Protein AF-A0A919US37-F1 (afdb_monomer_lite)

pLDDT: mean 88.51, std 14.45, range [35.34, 97.5]

Radius of gyration: 12.62 Å; chains: 1; bounding box: 29×22×42 Å

Secondary structure (DSSP, 8-state):
----PPPPPPHHHHHHHHHHHHS--EE-TTSGGGG-S-HHHHHHHHHTTSEEEEEEEEETTTEEEEEE-HHHHHHHH--

Organism: NCBI:txid1070424

Structure (mmCIF, N/CA/C/O backbone):
data_AF-A0A919US37-F1
#
_entry.id   AF-A0A919US37-F1
#
loop_
_atom_site.group_PDB
_atom_site.id
_atom_site.type_symbol
_atom_site.label_atom_id
_atom_site.label_alt_id
_atom_site.label_comp_id
_atom_site.label_asym_id
_atom_site.label_entity_id
_atom_site.label_seq_id
_atom_site.pdbx_PDB_ins_code
_atom_site.Cartn_x
_atom_site.Cartn_y
_atom_site.Cartn_z
_atom_site.occupancy
_atom_site.B_iso_or_equiv
_atom_site.auth_seq_id
_atom_site.auth_comp_id
_atom_site.auth_asym_id
_atom_site.auth_atom_id
_atom_site.pdbx_PDB_model_num
ATOM 1 N N . MET A 1 1 ? 4.069 -4.643 28.604 1.00 35.34 1 MET A N 1
ATOM 2 C CA . MET A 1 1 ? 3.663 -5.182 27.289 1.00 35.34 1 MET A CA 1
ATOM 3 C C . MET A 1 1 ? 2.519 -4.316 26.789 1.00 35.34 1 MET A C 1
ATOM 5 O O . MET A 1 1 ? 1.409 -4.471 27.273 1.00 35.34 1 MET A O 1
ATOM 9 N N . SER A 1 2 ? 2.791 -3.318 25.946 1.00 37.28 2 SER A N 1
ATOM 10 C CA . SER A 1 2 ? 1.731 -2.439 25.438 1.00 37.28 2 SER A CA 1
ATOM 11 C C . SER A 1 2 ? 0.945 -3.187 24.371 1.00 37.28 2 SER A C 1
ATOM 13 O O . SER A 1 2 ? 1.460 -3.413 23.277 1.00 37.28 2 SER A O 1
ATOM 15 N N . SER A 1 3 ? -0.289 -3.577 24.692 1.00 40.50 3 SER A N 1
ATOM 16 C CA . SER A 1 3 ? -1.280 -3.987 23.702 1.00 40.50 3 SER A CA 1
ATOM 17 C C . SER A 1 3 ? -1.546 -2.785 22.795 1.00 40.50 3 SER A C 1
ATOM 19 O O . SER A 1 3 ? -2.333 -1.899 23.126 1.00 40.50 3 SER A O 1
ATOM 21 N N . SER A 1 4 ? -0.822 -2.696 21.682 1.00 48.81 4 SER A N 1
ATOM 22 C CA . SER A 1 4 ? -1.114 -1.704 20.654 1.00 48.81 4 SER A CA 1
ATOM 23 C C . SER A 1 4 ? -2.326 -2.208 19.894 1.00 48.81 4 SER A C 1
ATOM 25 O O . SER A 1 4 ? -2.189 -2.935 18.915 1.00 48.81 4 SER A O 1
ATOM 27 N N . THR A 1 5 ? -3.520 -1.871 20.378 1.00 50.94 5 THR A N 1
ATOM 28 C CA . THR A 1 5 ? -4.731 -1.957 19.564 1.00 50.94 5 THR A CA 1
ATOM 29 C C . THR A 1 5 ? -4.410 -1.299 18.218 1.00 50.94 5 THR A C 1
ATOM 31 O O . THR A 1 5 ? -3.879 -0.179 18.233 1.00 50.94 5 THR A O 1
ATOM 34 N N . PRO A 1 6 ? -4.636 -1.965 17.070 1.00 56.00 6 PRO A N 1
ATOM 35 C CA . PRO A 1 6 ? -4.329 -1.373 15.777 1.00 56.00 6 PRO A CA 1
ATOM 36 C C . PRO A 1 6 ? -5.067 -0.039 15.685 1.00 56.00 6 PRO A C 1
ATOM 38 O O . PRO A 1 6 ? -6.285 0.036 15.852 1.00 56.00 6 PRO A O 1
ATOM 41 N N . ARG A 1 7 ? -4.305 1.048 15.534 1.00 71.94 7 ARG A N 1
ATOM 42 C CA . ARG A 1 7 ? -4.855 2.404 15.509 1.00 71.94 7 ARG A CA 1
ATOM 43 C C . ARG A 1 7 ? -5.781 2.482 14.299 1.00 71.94 7 ARG A C 1
ATOM 45 O O . ARG A 1 7 ? -5.312 2.222 13.205 1.00 71.94 7 ARG A O 1
ATOM 52 N N . ARG A 1 8 ? -7.065 2.806 14.466 1.00 84.31 8 ARG A N 1
ATOM 53 C CA . ARG A 1 8 ? -7.992 2.921 13.325 1.00 84.31 8 ARG A CA 1
ATOM 54 C C . ARG A 1 8 ? -7.395 3.874 12.266 1.00 84.31 8 ARG A C 1
ATOM 56 O O . ARG A 1 8 ? -6.889 4.934 12.659 1.00 84.31 8 ARG A O 1
ATOM 63 N N . PRO A 1 9 ? -7.404 3.522 10.966 1.00 90.94 9 PRO A N 1
ATOM 64 C CA . PRO A 1 9 ? -6.888 4.402 9.924 1.00 90.94 9 PRO A CA 1
ATOM 65 C C . PRO A 1 9 ? -7.666 5.721 9.899 1.00 90.94 9 PRO A C 1
ATOM 67 O O . PRO A 1 9 ? -8.877 5.757 10.115 1.00 90.94 9 PRO A O 1
ATOM 70 N N . THR A 1 10 ? -6.976 6.824 9.611 1.00 92.62 10 THR A N 1
ATOM 71 C CA . THR A 1 10 ? -7.654 8.090 9.288 1.00 92.62 10 THR A CA 1
ATOM 72 C C . THR A 1 10 ? -8.434 7.951 7.973 1.00 92.62 10 THR A C 1
ATOM 74 O O . THR A 1 10 ? -8.094 7.084 7.168 1.00 92.62 10 THR A O 1
ATOM 77 N N . PRO A 1 11 ? -9.412 8.825 7.664 1.00 93.38 11 PRO A N 1
ATOM 78 C CA . PRO A 1 11 ? -10.149 8.746 6.397 1.00 93.38 11 PRO A CA 1
ATOM 79 C C . PRO A 1 11 ? -9.242 8.745 5.155 1.00 93.38 11 PRO A C 1
ATOM 81 O O . PRO A 1 11 ? -9.476 7.999 4.208 1.00 93.38 11 PRO A O 1
ATOM 84 N N . ALA A 1 12 ? -8.151 9.519 5.181 1.00 92.25 12 ALA A N 1
ATOM 85 C CA . ALA A 1 12 ? -7.172 9.544 4.096 1.00 92.25 12 ALA A CA 1
ATOM 86 C C . ALA A 1 12 ? -6.377 8.230 3.983 1.00 92.25 12 ALA A C 1
ATOM 88 O O . ALA A 1 12 ? -6.112 7.762 2.880 1.00 92.25 12 ALA A O 1
ATOM 89 N N . GLN A 1 13 ? -5.999 7.623 5.111 1.00 95.06 13 GLN A N 1
ATOM 90 C CA . GLN A 1 13 ? -5.338 6.314 5.129 1.00 95.06 13 GLN A CA 1
ATOM 91 C C . GLN A 1 13 ? -6.288 5.214 4.655 1.00 95.06 13 GLN A C 1
ATOM 93 O O . GLN A 1 13 ? -5.894 4.385 3.843 1.00 95.06 13 GLN A O 1
ATOM 98 N N . HIS A 1 14 ? -7.542 5.255 5.105 1.00 95.25 14 HIS A N 1
ATOM 99 C CA . HIS A 1 14 ? -8.588 4.322 4.711 1.00 95.25 14 HIS A CA 1
ATOM 100 C C . HIS A 1 14 ? -8.831 4.362 3.197 1.00 95.25 14 HIS A C 1
ATOM 102 O O . HIS A 1 14 ? -8.823 3.322 2.549 1.00 95.25 14 HIS A O 1
ATOM 108 N N . ALA A 1 15 ? -8.928 5.556 2.604 1.00 95.38 15 ALA A N 1
ATOM 109 C CA . ALA A 1 15 ? -9.060 5.713 1.155 1.00 95.38 15 ALA A CA 1
ATOM 110 C C . ALA A 1 15 ? -7.875 5.109 0.378 1.00 95.38 15 ALA A C 1
ATOM 112 O O . ALA A 1 15 ? -8.071 4.478 -0.658 1.00 95.38 15 ALA A O 1
ATOM 113 N N . VAL A 1 16 ? -6.645 5.256 0.883 1.00 96.62 16 VAL A N 1
ATOM 114 C CA . VAL A 1 16 ? -5.462 4.641 0.259 1.00 96.62 16 VAL A CA 1
ATOM 115 C C . VAL A 1 16 ? -5.486 3.117 0.388 1.00 96.62 16 VAL A C 1
ATOM 117 O O . VAL A 1 16 ? -5.162 2.433 -0.578 1.00 96.62 16 VAL A O 1
ATOM 120 N N . LEU A 1 17 ? -5.892 2.578 1.541 1.00 96.44 17 LEU A N 1
ATOM 121 C CA . LEU A 1 17 ? -6.029 1.132 1.742 1.00 96.44 17 LEU A CA 1
ATOM 122 C C . LEU A 1 17 ? -7.094 0.529 0.812 1.00 96.44 17 LEU A C 1
ATOM 124 O O . LEU A 1 17 ? -6.830 -0.493 0.184 1.00 96.44 17 LEU A O 1
ATOM 128 N N . LEU A 1 18 ? -8.249 1.188 0.660 1.00 96.44 18 LEU A N 1
ATOM 129 C CA . LEU A 1 18 ? -9.282 0.791 -0.305 1.00 96.44 18 LEU A CA 1
ATOM 130 C C . LEU A 1 18 ? -8.741 0.806 -1.737 1.00 96.44 18 LEU A C 1
ATOM 132 O O . LEU A 1 18 ? -8.913 -0.157 -2.475 1.00 96.44 18 LEU A O 1
ATOM 136 N N . ARG A 1 19 ? -8.005 1.858 -2.111 1.00 97.00 19 ARG A N 1
ATOM 137 C CA . ARG A 1 19 ? -7.392 1.944 -3.439 1.00 97.00 19 ARG A CA 1
ATOM 138 C C . ARG A 1 19 ? -6.393 0.815 -3.693 1.00 97.00 19 ARG A C 1
ATOM 140 O O . ARG A 1 19 ? -6.398 0.246 -4.770 1.00 97.00 19 ARG A O 1
ATOM 147 N N . ILE A 1 20 ? -5.547 0.472 -2.722 1.00 96.69 20 ILE A N 1
ATOM 148 C CA . ILE A 1 20 ? -4.580 -0.634 -2.858 1.00 96.69 20 ILE A CA 1
ATOM 149 C C . ILE A 1 20 ? -5.289 -1.997 -2.940 1.00 96.69 20 ILE A C 1
ATOM 151 O O . ILE A 1 20 ? -4.792 -2.905 -3.602 1.00 96.69 20 ILE A O 1
ATOM 155 N N . ARG A 1 21 ? -6.450 -2.143 -2.287 1.00 95.62 21 ARG A N 1
ATOM 156 C CA . ARG A 1 21 ? -7.296 -3.340 -2.388 1.00 95.62 21 ARG A CA 1
ATOM 157 C C . ARG A 1 21 ? -7.907 -3.487 -3.785 1.00 95.62 21 ARG A C 1
ATOM 159 O O . ARG A 1 21 ? -7.910 -4.589 -4.326 1.00 95.62 21 ARG A O 1
ATOM 166 N N . ASP A 1 22 ? -8.419 -2.391 -4.337 1.00 95.75 22 ASP A N 1
ATOM 167 C CA . ASP A 1 22 ? -9.262 -2.408 -5.538 1.00 95.75 22 ASP A CA 1
ATOM 168 C C . ASP A 1 22 ? -8.471 -2.145 -6.840 1.00 95.75 22 ASP A C 1
ATOM 170 O O . ASP A 1 22 ? -8.909 -2.534 -7.922 1.00 95.75 22 ASP A O 1
ATOM 174 N N . GLU A 1 23 ? -7.286 -1.527 -6.756 1.00 96.00 23 GLU A N 1
ATOM 175 C CA . GLU A 1 23 ? -6.442 -1.144 -7.896 1.00 96.00 23 GLU A CA 1
ATOM 176 C C . GLU A 1 23 ? -5.000 -1.665 -7.774 1.00 96.00 23 GLU A C 1
ATOM 178 O O . GLU A 1 23 ? -4.449 -1.864 -6.691 1.00 96.00 23 GLU A O 1
ATOM 183 N N . VAL A 1 24 ? -4.318 -1.791 -8.918 1.00 94.44 24 VAL A N 1
ATOM 184 C CA . VAL A 1 24 ? -2.865 -2.003 -8.938 1.00 94.44 24 VAL A CA 1
ATOM 185 C C . VAL A 1 24 ? -2.161 -0.677 -8.665 1.00 94.44 24 VAL A C 1
ATOM 187 O O . VAL 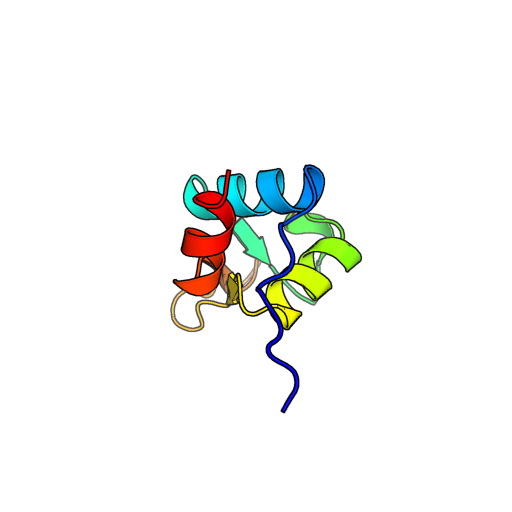A 1 24 ? -2.012 0.166 -9.551 1.00 94.44 24 VAL A O 1
ATOM 190 N N . VAL A 1 25 ? -1.676 -0.508 -7.438 1.00 96.00 25 VAL A N 1
ATOM 191 C CA . VAL A 1 25 ? -0.852 0.641 -7.053 1.00 96.00 25 VAL A CA 1
ATOM 192 C C . VAL A 1 25 ? 0.610 0.223 -7.000 1.00 96.00 25 VAL A C 1
ATOM 194 O O . VAL A 1 25 ? 0.958 -0.768 -6.364 1.00 96.00 25 VAL A O 1
ATOM 197 N N . ARG A 1 26 ? 1.490 0.993 -7.644 1.00 95.88 26 ARG A N 1
ATOM 198 C CA . ARG A 1 26 ? 2.939 0.765 -7.613 1.00 95.88 26 ARG A CA 1
ATOM 199 C C . ARG A 1 26 ? 3.670 1.902 -6.919 1.00 95.88 26 ARG A C 1
ATOM 201 O O . ARG A 1 26 ? 3.259 3.062 -6.988 1.00 95.88 26 ARG A O 1
ATOM 208 N N . HIS A 1 27 ? 4.772 1.561 -6.264 1.00 95.62 27 HIS A N 1
ATOM 209 C CA . HIS A 1 27 ? 5.655 2.515 -5.617 1.00 95.62 27 HIS A CA 1
ATOM 210 C C . HIS A 1 27 ? 7.101 2.334 -6.085 1.00 95.62 27 HIS A C 1
ATOM 212 O O . HIS A 1 27 ? 7.737 1.306 -5.844 1.00 95.62 27 HIS A O 1
ATOM 218 N N . ASN A 1 28 ? 7.636 3.397 -6.688 1.00 93.88 28 ASN A N 1
ATOM 219 C CA . ASN A 1 28 ? 9.050 3.535 -6.998 1.00 93.88 28 ASN A CA 1
ATOM 220 C C . ASN A 1 28 ? 9.695 4.530 -6.013 1.00 93.88 28 ASN A C 1
ATOM 222 O O . ASN A 1 28 ? 9.359 5.716 -6.068 1.00 93.88 28 ASN A O 1
ATOM 226 N N . PRO A 1 29 ? 10.652 4.105 -5.165 1.00 89.12 29 PRO A N 1
ATOM 227 C CA . PRO A 1 29 ? 11.376 5.006 -4.264 1.00 89.12 29 PRO A CA 1
ATOM 228 C C . PRO A 1 29 ? 12.114 6.150 -4.979 1.00 89.12 29 PRO A C 1
ATOM 230 O O . PRO A 1 29 ? 12.275 7.224 -4.407 1.00 89.12 29 PRO A O 1
ATOM 233 N N . LEU A 1 30 ? 12.528 5.947 -6.236 1.00 91.62 30 LEU A N 1
ATOM 234 C CA . LEU A 1 30 ? 13.185 6.964 -7.068 1.00 91.62 30 LEU A CA 1
ATOM 235 C C . LEU A 1 30 ? 12.189 7.947 -7.702 1.00 91.62 30 LEU A C 1
ATOM 237 O O . LEU A 1 30 ? 12.576 8.972 -8.255 1.00 91.62 30 LEU A O 1
ATOM 241 N N . SER A 1 31 ? 10.893 7.637 -7.668 1.00 90.19 31 SER A N 1
ATOM 242 C CA . SER A 1 31 ? 9.820 8.467 -8.223 1.00 90.19 31 SER A CA 1
ATOM 243 C C . SER A 1 31 ? 8.548 8.351 -7.368 1.00 90.19 31 SER A C 1
ATOM 245 O O . SER A 1 31 ? 7.496 7.942 -7.865 1.00 90.19 31 SER A O 1
ATOM 247 N N . PRO A 1 32 ? 8.600 8.739 -6.078 1.00 87.25 32 PRO A N 1
ATOM 248 C CA . PRO A 1 32 ? 7.564 8.407 -5.092 1.00 87.25 32 PRO A CA 1
ATOM 249 C C . PRO A 1 32 ? 6.196 9.013 -5.428 1.00 87.25 32 PRO A C 1
ATOM 251 O O . PRO A 1 32 ? 5.152 8.422 -5.143 1.00 87.25 32 PRO A O 1
ATOM 254 N N . ARG A 1 33 ? 6.191 10.168 -6.108 1.00 90.75 33 ARG A N 1
ATOM 255 C CA . ARG A 1 33 ? 4.971 10.869 -6.534 1.00 90.75 33 ARG A CA 1
ATOM 256 C C . ARG A 1 33 ? 4.146 10.085 -7.562 1.00 90.75 33 ARG A C 1
ATOM 258 O O . ARG A 1 33 ? 2.945 10.316 -7.633 1.00 90.75 33 ARG A O 1
ATOM 265 N N . ARG A 1 34 ? 4.743 9.147 -8.316 1.00 90.00 34 ARG A N 1
ATOM 266 C CA . ARG A 1 34 ? 4.031 8.347 -9.336 1.00 90.00 34 ARG A CA 1
ATOM 267 C C . ARG A 1 34 ? 2.950 7.437 -8.748 1.00 90.00 34 ARG A C 1
ATOM 269 O O . ARG A 1 34 ? 1.967 7.164 -9.421 1.00 90.00 34 ARG A O 1
ATOM 276 N N . SER A 1 35 ? 3.092 7.028 -7.486 1.00 89.69 35 SER A N 1
ATOM 277 C CA . SER A 1 35 ? 2.058 6.255 -6.780 1.00 89.69 35 SER A CA 1
ATOM 278 C C . SER A 1 35 ? 0.762 7.054 -6.548 1.00 89.69 35 SER A C 1
ATOM 280 O O . SER A 1 35 ? -0.307 6.485 -6.315 1.00 89.69 35 SER A O 1
ATOM 282 N N . GLY A 1 36 ? 0.844 8.391 -6.576 1.00 93.19 36 GLY A N 1
ATOM 283 C CA . GLY A 1 36 ? -0.243 9.282 -6.171 1.00 93.19 36 GLY A CA 1
ATOM 284 C C . GLY A 1 36 ? -0.533 9.260 -4.665 1.00 93.19 36 GLY A C 1
ATOM 285 O O . GLY A 1 36 ? -1.512 9.859 -4.232 1.00 93.19 36 GLY A O 1
ATOM 286 N N . ILE A 1 37 ? 0.294 8.587 -3.856 1.00 94.81 37 ILE A N 1
ATOM 287 C CA . ILE A 1 37 ? 0.143 8.521 -2.399 1.00 94.81 37 ILE A CA 1
ATOM 288 C C . ILE A 1 37 ? 1.122 9.514 -1.752 1.00 94.81 37 ILE A C 1
ATOM 290 O O . ILE A 1 37 ? 2.316 9.490 -2.063 1.00 94.81 37 ILE A O 1
ATOM 294 N N . PRO A 1 38 ? 0.671 10.378 -0.820 1.00 94.19 38 PRO A N 1
ATOM 295 C CA . PRO A 1 38 ? 1.575 11.221 -0.046 1.00 94.19 38 PRO A CA 1
ATOM 296 C C . PRO A 1 38 ? 2.611 10.383 0.713 1.00 94.19 38 PRO A C 1
ATOM 298 O O . PRO A 1 38 ? 2.257 9.422 1.396 1.00 94.19 38 PRO A O 1
ATOM 301 N N . ALA A 1 39 ? 3.886 10.777 0.654 1.00 92.38 39 ALA A N 1
ATOM 302 C CA . ALA A 1 39 ? 4.986 10.013 1.253 1.00 92.38 39 ALA A CA 1
ATOM 303 C C . ALA A 1 39 ? 4.787 9.741 2.757 1.00 92.38 39 ALA A C 1
ATOM 305 O O . ALA A 1 39 ? 5.078 8.645 3.231 1.00 92.38 39 ALA A O 1
ATOM 306 N N . ALA A 1 40 ? 4.235 10.709 3.497 1.00 91.94 40 ALA A N 1
ATOM 307 C CA . ALA A 1 40 ? 3.915 10.547 4.914 1.00 91.94 40 ALA A CA 1
ATOM 308 C C . ALA A 1 40 ? 2.857 9.456 5.147 1.00 91.94 40 ALA A C 1
ATOM 310 O O . ALA A 1 40 ? 3.022 8.617 6.029 1.00 91.94 40 ALA A O 1
ATOM 311 N N . THR A 1 41 ? 1.801 9.428 4.328 1.00 94.69 41 THR A N 1
ATOM 312 C CA . THR A 1 41 ? 0.764 8.393 4.396 1.00 94.69 41 THR A CA 1
ATOM 313 C C . THR A 1 41 ? 1.363 7.031 4.089 1.00 94.69 41 THR A C 1
ATOM 315 O O . THR A 1 41 ? 1.219 6.120 4.895 1.00 94.69 41 THR A O 1
ATOM 318 N N . LEU A 1 42 ? 2.103 6.906 2.984 1.00 94.88 42 LEU A N 1
ATOM 319 C CA . LEU A 1 42 ? 2.729 5.644 2.594 1.00 94.88 42 LEU A CA 1
ATOM 320 C C . LEU A 1 42 ? 3.662 5.101 3.687 1.00 94.88 42 LEU A C 1
ATOM 322 O O . LEU A 1 42 ? 3.590 3.925 4.033 1.00 94.88 42 LEU A O 1
ATOM 326 N N . SER A 1 43 ? 4.494 5.970 4.269 1.00 93.94 43 SER A N 1
ATOM 327 C CA . SER A 1 43 ? 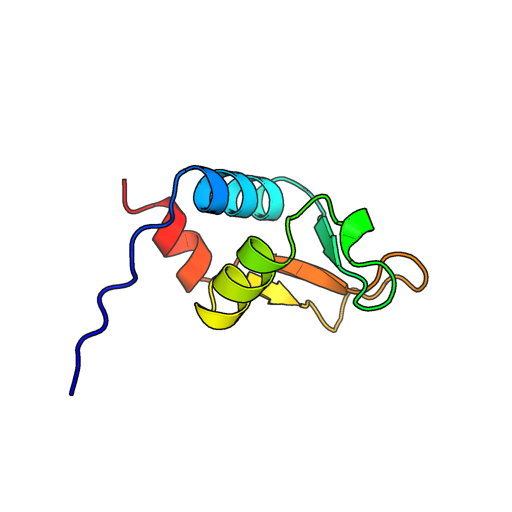5.406 5.612 5.360 1.00 93.94 43 SER A CA 1
ATOM 328 C C . SER A 1 43 ? 4.658 5.084 6.586 1.00 93.94 43 SER A C 1
ATOM 330 O O . SER A 1 43 ? 5.064 4.078 7.164 1.00 93.94 43 SER A O 1
ATOM 332 N N . VAL A 1 44 ? 3.540 5.717 6.959 1.00 94.75 44 VAL A N 1
ATOM 333 C CA . VAL A 1 44 ? 2.706 5.244 8.070 1.00 94.75 44 VAL A CA 1
ATOM 334 C C . VAL A 1 44 ? 2.074 3.891 7.753 1.00 94.75 44 VAL A C 1
ATOM 336 O O . VAL A 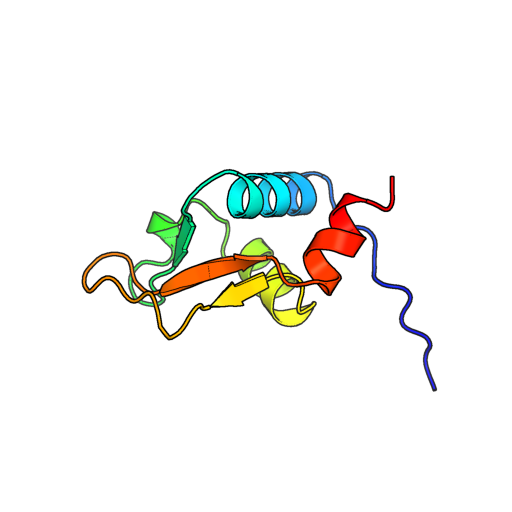1 44 ? 2.128 3.010 8.600 1.00 94.75 44 VAL A O 1
ATOM 339 N N . LEU A 1 45 ? 1.520 3.697 6.552 1.00 95.31 45 LEU A N 1
ATOM 340 C CA . LEU A 1 45 ? 0.874 2.432 6.179 1.00 95.31 45 LEU A CA 1
ATOM 341 C C . LEU A 1 45 ? 1.867 1.256 6.174 1.00 95.31 45 LEU A C 1
ATOM 343 O O . LEU A 1 45 ? 1.552 0.198 6.718 1.00 95.31 45 LEU A O 1
ATOM 347 N N . LEU A 1 46 ? 3.076 1.470 5.638 1.00 95.38 46 LEU A N 1
ATOM 348 C CA . LEU A 1 46 ? 4.169 0.490 5.672 1.00 95.38 46 LEU A CA 1
ATOM 349 C C . LEU A 1 46 ? 4.625 0.210 7.111 1.00 95.38 46 LEU A C 1
ATOM 351 O O . LEU A 1 46 ? 4.766 -0.941 7.509 1.00 95.38 46 LEU A O 1
ATOM 355 N N . LYS A 1 47 ? 4.816 1.254 7.929 1.00 94.81 47 LYS A N 1
ATOM 356 C CA . LYS A 1 47 ? 5.262 1.107 9.325 1.00 94.81 47 LYS A CA 1
ATOM 357 C C . LYS A 1 47 ? 4.229 0.405 10.208 1.00 94.81 47 LYS A C 1
ATOM 359 O O . LYS A 1 47 ? 4.608 -0.303 11.137 1.00 94.81 47 LYS A O 1
ATOM 364 N N . SER A 1 48 ? 2.943 0.609 9.933 1.00 93.12 48 SER A N 1
ATOM 365 C CA . SER A 1 48 ? 1.845 -0.100 10.597 1.00 93.12 48 SER A CA 1
ATOM 366 C C . SER A 1 48 ? 1.712 -1.554 10.135 1.00 93.12 48 SER A C 1
ATOM 368 O O . SER A 1 48 ? 0.923 -2.293 10.718 1.00 93.12 48 SER A O 1
ATOM 370 N N . GLY A 1 49 ? 2.445 -1.961 9.091 1.00 95.88 49 GLY A N 1
ATOM 371 C CA . GLY A 1 49 ? 2.354 -3.295 8.504 1.00 95.88 49 GLY A CA 1
ATOM 372 C C . GLY A 1 49 ? 1.020 -3.560 7.810 1.00 95.88 49 GLY A C 1
ATOM 373 O O . GLY A 1 49 ? 0.629 -4.713 7.687 1.00 95.88 49 GLY A O 1
ATOM 374 N N . TRP A 1 50 ? 0.288 -2.518 7.398 1.00 96.31 50 TRP A N 1
ATOM 375 C CA . TRP A 1 50 ? -1.004 -2.664 6.710 1.00 96.31 50 TRP A CA 1
ATOM 376 C C . TRP A 1 50 ? -0.859 -2.893 5.211 1.00 96.31 50 TRP A C 1
ATOM 378 O O . TRP A 1 50 ? -1.763 -3.419 4.568 1.00 96.31 50 TRP A O 1
ATOM 388 N N . ILE A 1 51 ? 0.271 -2.474 4.657 1.00 97.31 51 ILE A N 1
ATOM 389 C CA . ILE A 1 51 ? 0.647 -2.734 3.276 1.00 97.31 51 ILE A CA 1
ATOM 390 C C . ILE A 1 51 ? 2.108 -3.149 3.237 1.00 97.31 51 ILE A C 1
ATOM 392 O O . ILE A 1 51 ? 2.883 -2.790 4.128 1.00 97.31 51 ILE A O 1
ATOM 396 N N . GLU A 1 52 ? 2.486 -3.820 2.163 1.00 97.31 52 GLU A N 1
ATOM 397 C CA . GLU A 1 52 ? 3.869 -4.179 1.873 1.00 97.31 52 GLU A CA 1
ATOM 398 C C . GLU A 1 52 ? 4.157 -4.082 0.374 1.00 97.31 52 GLU A C 1
ATOM 400 O O . GLU A 1 52 ? 3.253 -3.884 -0.445 1.00 97.31 52 GLU A O 1
ATOM 405 N N . HIS A 1 53 ? 5.439 -4.157 0.021 1.00 96.88 53 HIS A N 1
ATOM 406 C CA . HIS A 1 53 ? 5.857 -4.299 -1.367 1.00 96.88 53 HIS A CA 1
ATOM 407 C C . HIS A 1 53 ? 5.809 -5.772 -1.753 1.00 96.88 53 HIS A C 1
ATOM 409 O O . HIS A 1 53 ? 6.412 -6.604 -1.084 1.00 96.88 53 HIS A O 1
ATOM 415 N N . ASP A 1 54 ? 5.145 -6.070 -2.862 1.00 96.00 54 ASP A N 1
ATOM 416 C CA . ASP A 1 54 ? 5.251 -7.375 -3.499 1.00 96.00 54 ASP A CA 1
ATOM 417 C C . ASP A 1 54 ? 6.575 -7.442 -4.272 1.00 96.00 54 ASP A C 1
ATOM 419 O O . ASP A 1 54 ? 6.745 -6.820 -5.327 1.00 96.00 54 ASP A O 1
ATOM 423 N N . ASP A 1 55 ? 7.539 -8.167 -3.709 1.00 89.94 55 ASP A N 1
ATOM 424 C CA . ASP A 1 55 ? 8.871 -8.345 -4.288 1.00 89.94 55 ASP A CA 1
ATOM 425 C C . ASP A 1 55 ? 8.876 -9.267 -5.515 1.00 89.94 55 ASP A C 1
ATOM 427 O O . ASP A 1 55 ? 9.845 -9.251 -6.280 1.00 89.94 55 ASP A O 1
ATOM 431 N N . ALA A 1 56 ? 7.806 -10.038 -5.733 1.00 92.44 56 ALA A N 1
ATOM 432 C CA . ALA A 1 56 ? 7.638 -10.856 -6.929 1.00 92.44 56 ALA A CA 1
ATOM 433 C C . ALA A 1 56 ? 7.059 -10.051 -8.108 1.00 92.44 56 ALA A C 1
ATOM 435 O O . ALA A 1 56 ? 7.276 -10.424 -9.263 1.00 92.44 56 ALA A O 1
ATOM 436 N N . ASP A 1 57 ? 6.377 -8.931 -7.842 1.00 91.62 57 ASP A N 1
ATOM 437 C CA . ASP A 1 57 ? 5.743 -8.078 -8.854 1.00 91.62 57 ASP A CA 1
ATOM 438 C C . ASP A 1 57 ? 6.457 -6.719 -8.994 1.00 91.62 57 ASP A C 1
ATOM 440 O O . ASP A 1 57 ? 6.033 -5.663 -8.495 1.00 91.62 57 ASP A O 1
ATOM 444 N N . VAL A 1 58 ? 7.568 -6.747 -9.736 1.00 92.75 58 VAL A N 1
ATOM 445 C CA . VAL A 1 58 ? 8.417 -5.580 -9.995 1.00 92.75 58 VAL A CA 1
ATOM 446 C C . VAL A 1 58 ? 8.267 -5.096 -11.432 1.00 92.75 58 VAL A C 1
ATOM 448 O O . VAL A 1 58 ? 8.598 -5.802 -12.383 1.00 92.75 58 VAL A O 1
ATOM 451 N N . ASP A 1 59 ? 7.866 -3.836 -11.583 1.00 92.81 59 ASP A N 1
ATOM 452 C CA . ASP A 1 59 ? 7.958 -3.111 -12.846 1.00 92.81 59 ASP A CA 1
ATOM 453 C C . ASP A 1 59 ? 9.200 -2.211 -12.849 1.00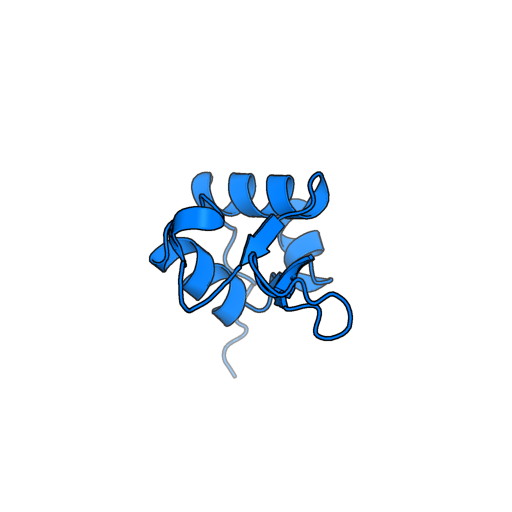 92.81 59 ASP A C 1
ATOM 455 O O . ASP A 1 59 ? 9.495 -1.531 -11.860 1.00 92.81 5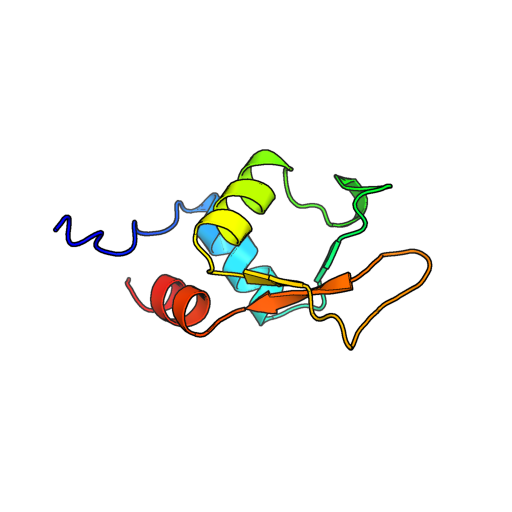9 ASP A O 1
ATOM 459 N N . ARG A 1 60 ? 9.933 -2.179 -13.969 1.00 86.56 60 ARG A N 1
ATOM 460 C CA . ARG A 1 60 ? 11.200 -1.428 -14.061 1.00 86.56 60 ARG A CA 1
ATOM 461 C C . ARG A 1 60 ? 11.006 0.081 -13.957 1.00 86.56 60 A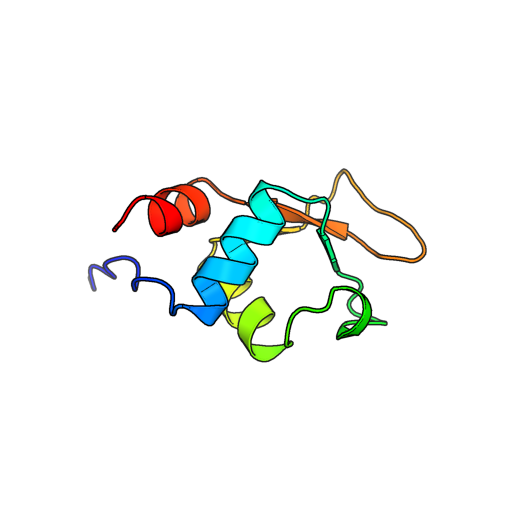RG A C 1
ATOM 463 O O . ARG A 1 60 ? 11.900 0.767 -13.471 1.00 86.56 60 ARG A O 1
ATOM 470 N N . GLU A 1 61 ? 9.872 0.599 -14.417 1.00 88.06 61 GLU A N 1
ATOM 471 C CA . GLU A 1 61 ? 9.611 2.038 -14.433 1.00 88.06 61 GLU A CA 1
ATOM 472 C C . GLU A 1 61 ? 8.881 2.497 -13.160 1.00 88.06 61 GLU A C 1
ATOM 474 O O . GLU A 1 61 ? 9.250 3.486 -12.519 1.00 88.06 61 GLU A O 1
ATOM 479 N N . ASN A 1 62 ? 7.854 1.752 -12.762 1.00 87.81 62 ASN A N 1
ATOM 480 C CA . ASN A 1 62 ? 6.902 2.140 -11.726 1.00 87.81 62 ASN A CA 1
ATOM 481 C C . ASN A 1 62 ? 7.183 1.494 -10.366 1.00 87.81 62 ASN A C 1
ATOM 483 O O . ASN A 1 62 ? 6.583 1.890 -9.366 1.00 87.81 62 ASN A O 1
ATOM 487 N N . GLY A 1 63 ? 8.142 0.570 -10.299 1.00 93.12 63 GLY A N 1
ATOM 488 C CA . GLY A 1 63 ? 8.588 -0.063 -9.067 1.00 93.12 63 GLY A CA 1
ATOM 489 C C . GLY A 1 63 ? 7.706 -1.233 -8.641 1.00 93.12 63 GLY A C 1
ATOM 490 O O . GLY A 1 63 ? 7.061 -1.903 -9.454 1.00 93.12 63 GLY A O 1
ATOM 491 N N . ARG A 1 64 ? 7.711 -1.496 -7.336 1.00 96.44 64 ARG A N 1
ATOM 492 C CA . ARG A 1 64 ? 7.048 -2.664 -6.749 1.00 96.44 64 ARG A CA 1
ATOM 493 C C . ARG A 1 64 ? 5.569 -2.390 -6.557 1.00 96.44 64 ARG A C 1
ATOM 495 O O . ARG A 1 64 ? 5.189 -1.271 -6.186 1.00 96.44 64 ARG A O 1
ATOM 502 N N . ARG A 1 65 ? 4.740 -3.399 -6.801 1.00 96.88 65 ARG A N 1
ATOM 503 C CA . ARG A 1 65 ? 3.323 -3.337 -6.446 1.00 96.88 65 ARG A CA 1
ATOM 504 C C . ARG A 1 65 ? 3.179 -3.226 -4.926 1.00 96.88 65 ARG A C 1
ATOM 506 O O . ARG A 1 65 ? 3.927 -3.843 -4.178 1.00 96.88 65 ARG A O 1
ATOM 513 N N . LEU A 1 66 ? 2.240 -2.402 -4.480 1.00 97.50 66 LEU A N 1
ATOM 514 C CA . LEU A 1 66 ? 1.787 -2.375 -3.096 1.00 97.50 66 LEU A CA 1
ATOM 515 C C . LEU A 1 66 ? 0.643 -3.371 -2.946 1.00 97.50 66 LEU A C 1
ATOM 517 O O . LEU A 1 66 ? -0.279 -3.377 -3.765 1.00 97.50 66 LEU A O 1
ATOM 521 N N . VAL A 1 67 ? 0.700 -4.183 -1.900 1.00 97.50 67 VAL A N 1
ATOM 522 C CA . VAL A 1 67 ? -0.348 -5.150 -1.568 1.00 97.50 67 VAL A CA 1
ATOM 523 C C . VAL A 1 67 ? -0.835 -4.930 -0.145 1.00 97.50 67 VAL A C 1
ATOM 525 O O . VAL A 1 67 ? -0.100 -4.436 0.712 1.00 97.50 67 VAL A O 1
ATOM 528 N N . LEU A 1 68 ? -2.109 -5.243 0.080 1.00 96.62 68 LEU A N 1
ATOM 529 C CA . LEU A 1 68 ? -2.739 -5.180 1.391 1.00 96.62 68 LEU A CA 1
ATOM 530 C C . LEU A 1 68 ? -2.361 -6.432 2.187 1.00 96.62 68 LEU A C 1
ATOM 532 O O . LEU A 1 68 ? -2.489 -7.541 1.674 1.00 96.62 68 LEU A O 1
ATOM 536 N N . THR A 1 69 ? -1.931 -6.259 3.434 1.00 96.38 69 THR A N 1
ATOM 537 C CA . THR A 1 69 ? -1.691 -7.383 4.350 1.00 96.38 69 THR A CA 1
ATOM 538 C C . THR A 1 69 ? -2.981 -7.772 5.074 1.00 96.38 69 THR A C 1
ATOM 540 O O . THR A 1 69 ? -3.950 -7.007 5.088 1.00 96.38 69 THR A O 1
ATOM 543 N N . ASP A 1 70 ? -2.981 -8.904 5.781 1.00 94.38 70 ASP A N 1
ATOM 544 C CA . ASP A 1 70 ? -4.100 -9.286 6.657 1.00 94.38 70 ASP A CA 1
ATOM 545 C C . ASP A 1 70 ? -4.400 -8.212 7.717 1.00 94.38 70 ASP A C 1
ATOM 547 O O . ASP A 1 70 ? -5.558 -7.916 8.016 1.00 94.38 70 ASP A O 1
ATOM 551 N N . ALA A 1 71 ? -3.359 -7.564 8.251 1.00 92.62 71 ALA A N 1
ATOM 552 C CA . ALA A 1 71 ? -3.513 -6.462 9.196 1.00 92.62 71 ALA A CA 1
ATOM 553 C C . ALA A 1 71 ? -4.152 -5.226 8.540 1.00 92.62 71 ALA A C 1
ATOM 555 O O . ALA A 1 71 ? -4.961 -4.543 9.170 1.00 92.62 71 ALA A O 1
ATOM 556 N N . GLY A 1 72 ? -3.818 -4.944 7.277 1.00 93.62 72 GLY A N 1
ATOM 557 C CA . GLY A 1 72 ? -4.458 -3.885 6.496 1.00 93.62 72 GLY A CA 1
ATOM 558 C C . GLY A 1 72 ? -5.918 -4.189 6.172 1.00 93.62 72 GLY A C 1
ATOM 559 O O . GLY A 1 72 ? -6.764 -3.303 6.285 1.00 93.62 72 GLY A O 1
ATOM 560 N N . ALA A 1 73 ? -6.235 -5.441 5.838 1.00 92.56 73 ALA A N 1
ATOM 561 C CA . ALA A 1 73 ? -7.606 -5.893 5.610 1.00 92.56 73 ALA A CA 1
ATOM 562 C C . ALA A 1 73 ? -8.456 -5.786 6.884 1.00 92.56 73 ALA A C 1
ATOM 564 O O . ALA A 1 73 ? -9.565 -5.252 6.846 1.00 92.56 73 ALA A O 1
ATOM 565 N N . ALA A 1 74 ? -7.911 -6.194 8.033 1.00 91.62 74 ALA A N 1
ATOM 566 C CA . ALA A 1 74 ? -8.568 -6.019 9.327 1.00 91.62 74 ALA A CA 1
ATOM 567 C C . ALA A 1 74 ? -8.786 -4.534 9.674 1.00 91.62 74 ALA A C 1
ATOM 569 O O . ALA A 1 74 ? -9.820 -4.178 10.235 1.00 91.62 74 ALA A O 1
ATOM 570 N N . ALA A 1 75 ? -7.847 -3.655 9.306 1.00 89.12 75 ALA A N 1
ATOM 571 C CA . ALA A 1 75 ? -7.974 -2.213 9.518 1.00 89.12 75 ALA A CA 1
ATOM 572 C C . ALA A 1 75 ? -9.087 -1.563 8.671 1.00 89.12 75 ALA A C 1
ATOM 574 O O . ALA A 1 75 ? -9.629 -0.542 9.094 1.00 89.12 75 ALA A O 1
ATOM 575 N N . LEU A 1 76 ? -9.440 -2.145 7.515 1.00 89.31 76 LEU A N 1
ATOM 576 C CA . LEU A 1 76 ? -10.592 -1.728 6.701 1.00 89.31 76 LEU A CA 1
ATOM 577 C C . LEU A 1 76 ? -11.930 -2.190 7.298 1.00 89.31 76 LEU A C 1
ATOM 579 O O . LEU A 1 76 ? -12.909 -1.461 7.228 1.00 89.31 76 LEU A O 1
ATOM 583 N N . GLY A 1 77 ? -11.983 -3.391 7.883 1.00 79.19 77 GLY A N 1
ATOM 584 C CA . GLY A 1 77 ? -13.219 -3.968 8.435 1.00 79.19 77 GLY A CA 1
ATOM 585 C C . GLY A 1 77 ? -13.606 -3.470 9.831 1.00 79.19 77 GLY A C 1
ATOM 586 O O . GLY A 1 77 ? -14.635 -3.877 10.359 1.00 79.19 77 GLY A O 1
ATOM 587 N N . ALA A 1 78 ? -12.784 -2.624 10.454 1.00 62.81 78 ALA A N 1
ATOM 588 C CA . ALA A 1 78 ? -12.971 -2.157 11.826 1.00 62.81 78 ALA A CA 1
ATOM 589 C C . ALA A 1 78 ? -13.917 -0.942 11.950 1.00 62.81 78 ALA A C 1
ATOM 591 O O . ALA A 1 78 ? -13.674 -0.105 12.825 1.00 62.81 78 ALA A O 1
ATOM 592 N N . GLU A 1 79 ? -14.934 -0.812 11.087 1.00 52.69 79 GLU A N 1
ATOM 593 C CA . GLU A 1 79 ? -15.917 0.295 11.097 1.00 52.69 79 GLU A CA 1
ATOM 594 C C . GLU A 1 79 ? -16.754 0.351 12.385 1.00 52.69 79 GLU A C 1
ATOM 596 O O . GLU A 1 79 ? -17.299 -0.690 12.809 1.00 52.69 79 GLU A O 1
#

Sequence (79 aa):
MSSSTPRRPTPAQHAVLLRIRDEVVRHNPLSPRRSGIPAATLSVLLKSGWIEHDDADVDRENGRRLVLTDAGAAALGAE

Foldseek 3Di:
DDPPPLDQDDPLLLVVLVCLVVHFFFADPVCRCLSVRDPVSVVVCVVSVQKDFDPVAADPPRGTTIHGDPSVVVSNVPD